Protein AF-A0ABD2BVE2-F1 (afdb_monomer)

Radius of gyration: 16.81 Å; Cα contacts (8 Å, |Δi|>4): 174; chains: 1; bounding box: 39×42×58 Å

Mean predicted aligned error: 8.71 Å

Solvent-accessible surface area (backbone atoms only — not comparable to full-atom values): 9184 Å² total; per-residue (Å²): 139,80,82,78,79,70,61,66,69,56,60,56,55,70,46,38,63,66,41,50,60,34,51,61,73,64,71,66,95,62,60,67,70,58,52,50,54,51,49,54,54,47,52,57,51,52,56,67,46,28,33,76,84,31,50,59,57,43,51,32,30,76,69,66,75,37,76,81,62,83,18,38,34,37,56,41,100,82,68,39,50,35,67,45,68,79,84,58,100,58,97,58,68,32,54,48,51,61,55,27,33,35,58,73,68,50,46,92,74,60,91,81,49,63,84,37,56,40,65,42,93,85,42,88,48,68,71,32,40,42,36,49,87,40,49,45,74,68,77,51,71,66,60,54,50,52,54,50,50,49,71,76,76,108

InterPro domains:
  IPR000647 CTF transcription factor/nuclear factor 1 [PTHR11492] (29-153)
  IPR003619 MAD homology 1, Dwarfin-type [PF03165] (36-137)
  IPR003619 MAD homology 1, Dwarfin-type [SM00523] (34-142)
  IPR020604 CTF transcription factor/nuclear factor 1, DNA-binding domain [PS51080] (1-154)

pLDDT: mean 80.74, std 18.88, range [25.78, 98.5]

Structure (mmCIF, N/CA/C/O backbone):
data_AF-A0ABD2BVE2-F1
#
_entry.id   AF-A0ABD2BVE2-F1
#
loop_
_atom_site.group_PDB
_atom_site.id
_atom_site.type_symbol
_atom_site.label_atom_id
_atom_site.label_alt_id
_atom_site.label_comp_id
_atom_site.label_asym_id
_atom_site.label_entity_id
_atom_site.label_seq_id
_atom_site.pdbx_PDB_ins_code
_atom_site.Cartn_x
_atom_site.Cartn_y
_atom_site.Cartn_z
_atom_site.occupancy
_atom_site.B_iso_or_equiv
_atom_site.auth_seq_id
_atom_site.auth_comp_id
_atom_site.auth_asym_id
_atom_site.auth_atom_id
_atom_site.pdbx_PDB_model_num
ATOM 1 N N . MET A 1 1 ? -10.431 -1.712 37.364 1.00 31.05 1 MET A N 1
ATOM 2 C CA . MET A 1 1 ? -10.766 -2.067 35.969 1.00 31.05 1 MET A CA 1
ATOM 3 C C . MET A 1 1 ? -9.854 -1.251 35.064 1.00 31.05 1 MET A C 1
ATOM 5 O O . MET A 1 1 ? -10.261 -0.228 34.536 1.00 31.05 1 MET A O 1
ATOM 9 N N . GLU A 1 2 ? -8.581 -1.636 34.981 1.00 25.78 2 GLU A N 1
ATOM 10 C CA . GLU A 1 2 ? -7.610 -0.975 34.106 1.00 25.78 2 GLU A CA 1
ATOM 11 C C . GLU A 1 2 ? -7.473 -1.823 32.848 1.00 25.78 2 GLU A C 1
ATOM 13 O O . GLU A 1 2 ? -6.920 -2.920 32.866 1.00 25.78 2 GLU A O 1
ATOM 18 N N . ILE A 1 3 ? -8.060 -1.340 31.757 1.00 31.25 3 ILE A N 1
ATOM 19 C CA . ILE A 1 3 ? -7.911 -1.958 30.446 1.00 31.25 3 ILE A CA 1
ATOM 20 C C . ILE A 1 3 ? -6.503 -1.596 29.979 1.00 31.25 3 ILE A C 1
ATOM 22 O O . ILE A 1 3 ? -6.227 -0.448 29.622 1.00 31.25 3 ILE A O 1
ATOM 26 N N . GLY A 1 4 ? -5.600 -2.574 30.052 1.00 32.75 4 GLY A N 1
ATOM 27 C CA . GLY A 1 4 ? -4.230 -2.458 29.581 1.00 32.75 4 GLY A CA 1
ATOM 28 C C . GLY A 1 4 ? -4.205 -2.006 28.126 1.00 32.75 4 GLY A C 1
ATOM 29 O O . GLY A 1 4 ? -4.531 -2.765 27.217 1.00 32.75 4 GLY A O 1
ATOM 30 N N . LYS A 1 5 ? -3.791 -0.758 27.896 1.00 36.22 5 LYS A N 1
ATOM 31 C CA . LYS A 1 5 ? -3.396 -0.268 26.575 1.00 36.22 5 LYS A CA 1
ATOM 32 C C . LYS A 1 5 ? -2.073 -0.938 26.208 1.00 36.22 5 LYS A C 1
ATOM 34 O O . LYS A 1 5 ? -1.007 -0.341 26.343 1.00 36.22 5 LYS A O 1
ATOM 39 N N . THR A 1 6 ? -2.124 -2.194 25.772 1.00 39.91 6 THR A N 1
ATOM 40 C CA . THR A 1 6 ? -0.983 -2.844 25.124 1.00 39.91 6 THR A CA 1
ATOM 41 C C . THR A 1 6 ? -0.624 -2.021 23.896 1.00 39.91 6 THR A C 1
ATOM 43 O O . THR A 1 6 ? -1.425 -1.853 22.977 1.00 39.91 6 THR A O 1
ATOM 46 N N . ASN A 1 7 ? 0.565 -1.431 23.923 1.00 42.22 7 ASN A N 1
ATOM 47 C CA . ASN A 1 7 ? 1.034 -0.477 22.936 1.00 42.22 7 ASN A CA 1
ATOM 48 C C . ASN A 1 7 ? 1.136 -1.182 21.571 1.00 42.22 7 ASN A C 1
ATOM 50 O O . ASN A 1 7 ? 2.070 -1.934 21.316 1.00 42.22 7 ASN A O 1
ATOM 54 N N . SER A 1 8 ? 0.158 -0.973 20.688 1.00 44.16 8 SER A N 1
ATOM 55 C CA . SER A 1 8 ? 0.011 -1.669 19.397 1.00 44.16 8 SER A CA 1
ATOM 56 C C . SER A 1 8 ? 1.197 -1.478 18.434 1.00 44.16 8 SER A C 1
ATOM 58 O O . SER A 1 8 ? 1.330 -2.207 17.454 1.00 44.16 8 SER A O 1
ATOM 60 N N . ALA A 1 9 ? 2.109 -0.543 18.727 1.00 39.16 9 ALA A N 1
ATOM 61 C CA . ALA A 1 9 ? 3.416 -0.428 18.077 1.00 39.16 9 ALA A CA 1
ATOM 62 C C . ALA A 1 9 ? 4.368 -1.605 18.393 1.00 39.16 9 ALA A C 1
ATOM 64 O O . ALA A 1 9 ? 5.162 -1.989 17.538 1.00 39.16 9 ALA A O 1
ATOM 65 N N . ILE A 1 10 ? 4.256 -2.209 19.581 1.00 40.56 10 ILE A N 1
ATOM 66 C CA . ILE A 1 10 ? 5.083 -3.341 20.026 1.00 40.56 10 ILE A CA 1
ATOM 67 C C . ILE A 1 10 ? 4.722 -4.610 19.236 1.00 40.56 10 ILE A C 1
ATOM 69 O O . ILE A 1 10 ? 5.612 -5.319 18.780 1.00 40.56 10 ILE A O 1
ATOM 73 N N . HIS A 1 11 ? 3.443 -4.845 18.926 1.00 42.72 11 HIS A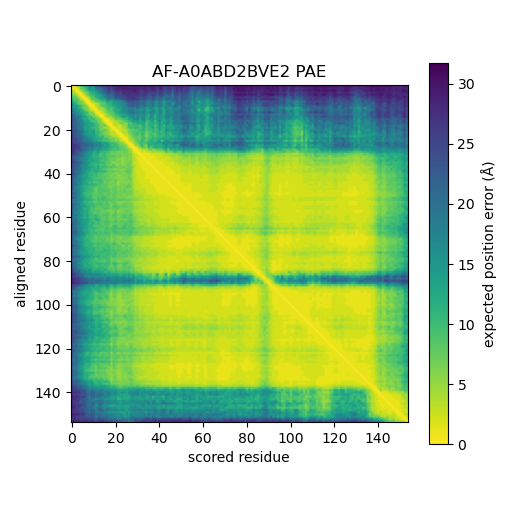 N 1
ATOM 74 C CA . HIS A 1 11 ? 3.044 -6.005 18.111 1.00 42.72 11 HIS A CA 1
ATOM 75 C C . HIS A 1 11 ? 3.441 -5.901 16.628 1.00 42.72 11 HIS A C 1
ATOM 77 O O . HIS A 1 11 ? 3.708 -6.921 15.992 1.00 42.72 11 HIS A O 1
ATOM 83 N N . LEU A 1 12 ? 3.534 -4.694 16.058 1.00 46.75 12 LEU A N 1
ATOM 84 C CA . LEU A 1 12 ? 4.175 -4.505 14.745 1.00 46.75 12 LEU A CA 1
ATOM 85 C C . LEU A 1 12 ? 5.672 -4.843 14.797 1.00 46.75 12 LEU A C 1
ATOM 87 O O . LEU A 1 12 ? 6.206 -5.359 13.819 1.00 46.75 12 LEU A O 1
ATOM 91 N N . SER A 1 13 ? 6.326 -4.593 15.937 1.00 43.19 13 SER A N 1
ATOM 92 C CA . SER A 1 13 ? 7.746 -4.898 16.135 1.00 43.19 13 SER A CA 1
ATOM 93 C C . SER A 1 13 ? 8.032 -6.396 16.290 1.00 43.19 13 SER A C 1
ATOM 95 O O . SER A 1 13 ? 9.054 -6.854 15.802 1.00 43.19 13 SER A O 1
ATOM 97 N N . GLU A 1 14 ? 7.121 -7.194 16.853 1.00 41.66 14 GLU A N 1
ATOM 98 C CA . GLU A 1 14 ? 7.250 -8.666 16.856 1.00 41.66 14 GLU A CA 1
ATOM 99 C C . GLU A 1 14 ? 7.054 -9.248 15.448 1.00 41.66 14 GLU A C 1
ATOM 101 O O . GLU A 1 14 ? 7.729 -10.193 15.046 1.00 41.66 14 GLU A O 1
ATOM 106 N N . ASN A 1 15 ? 6.215 -8.603 14.631 1.00 50.91 15 ASN A N 1
ATOM 107 C CA . ASN A 1 15 ? 6.094 -8.909 13.207 1.00 50.91 15 ASN A CA 1
ATOM 108 C C . ASN A 1 15 ? 7.270 -8.378 12.366 1.00 50.91 15 ASN A C 1
ATOM 110 O O . ASN A 1 15 ? 7.330 -8.694 11.173 1.00 50.91 15 ASN A O 1
ATOM 114 N N . HIS A 1 16 ? 8.236 -7.640 12.947 1.00 50.91 16 HIS A N 1
ATOM 115 C CA . HIS A 1 16 ? 9.422 -7.165 12.221 1.00 50.91 16 HIS A CA 1
ATOM 116 C C . HIS A 1 16 ? 10.148 -8.303 11.512 1.00 50.91 16 HIS A C 1
ATOM 118 O O . HIS A 1 16 ? 10.605 -8.096 10.396 1.00 50.91 16 HIS A O 1
ATOM 124 N N . GLN A 1 17 ? 10.242 -9.500 12.094 1.00 44.72 17 GLN A N 1
ATOM 125 C CA . GLN A 1 17 ? 10.927 -10.619 11.436 1.00 44.72 17 GLN A CA 1
ATOM 126 C C . GLN A 1 17 ? 10.298 -10.973 10.081 1.00 44.72 17 GLN A C 1
ATOM 128 O O . GLN A 1 17 ? 11.022 -11.201 9.112 1.00 44.72 17 GLN A O 1
ATOM 133 N N . CYS A 1 18 ? 8.967 -10.920 9.967 1.00 49.28 18 CYS A N 1
ATOM 134 C CA . CYS A 1 18 ? 8.261 -11.196 8.715 1.00 49.28 18 CYS A CA 1
ATOM 135 C C . CYS A 1 18 ? 8.475 -10.081 7.669 1.00 49.28 18 CYS A C 1
ATOM 137 O O . CYS A 1 18 ? 8.639 -10.364 6.481 1.00 49.28 18 CYS A O 1
ATOM 139 N N . PHE A 1 19 ? 8.536 -8.817 8.106 1.00 57.31 19 PHE A N 1
ATOM 140 C CA . PHE A 1 19 ? 8.898 -7.678 7.249 1.00 57.31 19 PHE A CA 1
ATOM 141 C C . PHE A 1 19 ? 10.346 -7.728 6.773 1.00 57.31 19 PHE A C 1
ATOM 143 O O . PHE A 1 19 ? 10.629 -7.446 5.614 1.00 57.31 19 PHE A O 1
ATOM 150 N N . LEU A 1 20 ? 11.275 -8.076 7.659 1.00 53.84 20 LEU A N 1
ATOM 151 C CA . LEU A 1 20 ? 12.701 -8.115 7.354 1.00 53.84 20 LEU A CA 1
ATOM 152 C C . LEU A 1 20 ? 13.025 -9.224 6.362 1.00 53.84 20 LEU A C 1
ATOM 154 O O . LEU A 1 20 ? 13.800 -8.992 5.441 1.00 53.84 20 LEU A O 1
ATOM 158 N N . PHE A 1 21 ? 12.356 -10.374 6.476 1.00 50.75 21 PHE A N 1
ATOM 159 C CA . PHE A 1 21 ? 12.458 -11.447 5.488 1.00 50.75 21 PHE A CA 1
ATOM 160 C C . PHE A 1 21 ? 11.985 -10.997 4.093 1.00 50.75 21 PHE A C 1
ATOM 162 O O . PHE A 1 21 ? 12.560 -11.380 3.077 1.00 50.75 21 PHE A O 1
ATOM 169 N N . ARG A 1 22 ? 10.957 -10.139 4.028 1.00 57.28 22 ARG A N 1
ATOM 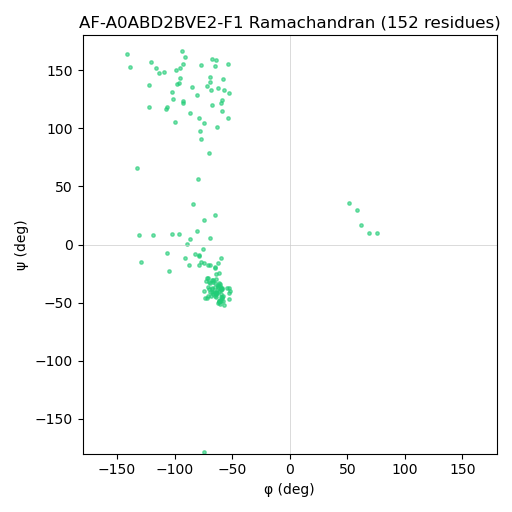170 C CA . ARG A 1 22 ? 10.457 -9.548 2.773 1.00 57.28 22 ARG A CA 1
ATOM 171 C C . ARG A 1 22 ? 11.388 -8.465 2.223 1.00 57.28 22 ARG A C 1
ATOM 173 O O . ARG A 1 22 ? 11.627 -8.437 1.021 1.00 57.28 22 ARG A O 1
ATOM 180 N N . LEU A 1 23 ? 11.957 -7.620 3.085 1.00 59.34 23 LEU A N 1
ATOM 181 C CA . LEU A 1 23 ? 12.940 -6.599 2.701 1.00 59.34 23 LEU A CA 1
ATOM 182 C C . LEU A 1 23 ? 14.260 -7.202 2.210 1.00 59.34 23 LEU A C 1
ATOM 184 O O . LEU A 1 23 ? 14.921 -6.612 1.356 1.00 59.34 23 LEU A O 1
ATOM 188 N N . ASP A 1 24 ? 14.645 -8.375 2.709 1.00 55.09 24 ASP A N 1
ATOM 189 C 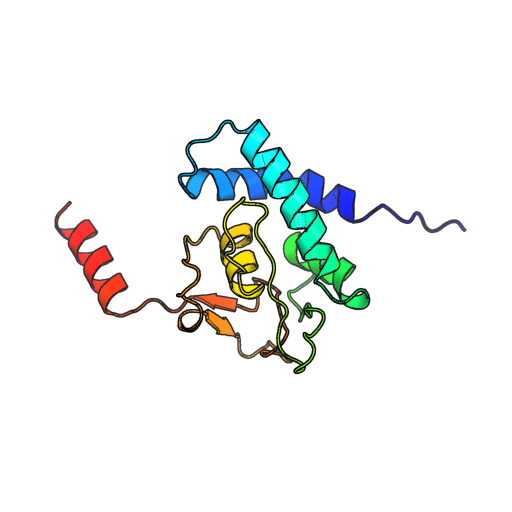CA . ASP A 1 24 ? 15.851 -9.059 2.244 1.00 55.09 24 ASP A CA 1
ATOM 190 C C . ASP A 1 24 ? 15.729 -9.519 0.782 1.00 55.09 24 ASP A C 1
ATOM 192 O O . ASP A 1 24 ? 16.684 -9.425 0.011 1.00 55.09 24 ASP A O 1
ATOM 196 N N . LYS A 1 25 ? 14.510 -9.869 0.347 1.00 55.81 25 LYS A N 1
ATOM 197 C CA . LYS A 1 25 ? 14.208 -10.200 -1.054 1.00 55.81 25 LYS A CA 1
ATOM 198 C C . LYS A 1 25 ? 14.268 -9.005 -2.013 1.00 55.81 25 LYS A C 1
ATOM 200 O O . LYS A 1 25 ? 14.406 -9.217 -3.214 1.00 55.81 25 LYS A O 1
ATOM 205 N N . LEU A 1 26 ? 14.223 -7.762 -1.521 1.00 57.22 26 LEU A N 1
ATOM 206 C CA . LEU A 1 26 ? 14.268 -6.550 -2.357 1.00 57.22 26 LEU A CA 1
ATOM 207 C C . LEU A 1 26 ? 15.693 -6.152 -2.806 1.00 57.22 26 LEU A C 1
ATOM 209 O O . LEU A 1 26 ? 15.881 -5.053 -3.320 1.00 57.22 26 LEU A O 1
ATOM 213 N N . LYS A 1 27 ? 16.704 -7.021 -2.628 1.00 55.12 27 LYS A N 1
ATOM 214 C CA . LYS A 1 27 ? 18.103 -6.818 -3.075 1.00 55.12 27 LYS A CA 1
ATOM 215 C C . LYS A 1 27 ? 18.729 -5.477 -2.647 1.00 55.12 27 LYS A C 1
ATOM 217 O O . LYS A 1 27 ? 19.553 -4.904 -3.355 1.00 55.12 27 LYS A O 1
ATOM 222 N N . ILE A 1 28 ? 18.395 -4.978 -1.459 1.00 59.59 28 ILE A N 1
ATOM 223 C CA . ILE A 1 28 ? 19.121 -3.854 -0.852 1.00 59.59 28 ILE A CA 1
ATOM 224 C C . ILE A 1 28 ? 20.420 -4.423 -0.258 1.00 59.59 28 ILE A C 1
ATOM 226 O O . ILE A 1 28 ? 20.367 -5.170 0.718 1.00 59.59 28 ILE A O 1
ATOM 230 N N . ASN A 1 29 ? 21.579 -4.123 -0.851 1.00 63.47 29 ASN A N 1
ATOM 231 C CA . ASN A 1 29 ? 22.891 -4.630 -0.416 1.00 63.47 29 ASN A CA 1
ATOM 232 C C . ASN A 1 29 ? 23.438 -3.849 0.801 1.00 63.47 29 ASN A C 1
ATOM 234 O O . ASN A 1 29 ? 24.502 -3.238 0.747 1.00 63.47 29 ASN A O 1
ATOM 238 N N . GLU A 1 30 ? 22.665 -3.811 1.887 1.00 71.31 30 GLU A N 1
ATOM 239 C CA . GLU A 1 30 ? 23.031 -3.171 3.156 1.00 71.31 30 GLU A CA 1
ATOM 240 C C . GLU A 1 30 ? 23.025 -4.191 4.301 1.00 71.31 30 GLU A C 1
ATOM 242 O O . GLU A 1 30 ? 22.337 -5.212 4.244 1.00 71.31 30 GLU A O 1
ATOM 247 N N . LYS A 1 31 ? 23.764 -3.904 5.381 1.00 78.19 31 LYS A N 1
ATOM 248 C CA . LYS A 1 31 ? 23.740 -4.728 6.600 1.00 78.19 31 LYS A CA 1
ATOM 249 C C . LYS A 1 31 ? 22.315 -4.810 7.166 1.00 78.19 31 LYS A C 1
ATOM 251 O O . LYS A 1 31 ? 21.599 -3.809 7.191 1.00 78.19 31 LYS A O 1
ATOM 256 N N . LEU A 1 32 ? 21.929 -5.978 7.688 1.00 75.38 32 LEU A N 1
ATOM 257 C CA . LEU A 1 32 ? 20.583 -6.237 8.225 1.00 75.38 32 LEU A CA 1
ATOM 258 C C . LEU A 1 32 ? 20.138 -5.196 9.267 1.00 75.38 32 LEU A C 1
ATOM 260 O O . LEU A 1 32 ? 19.006 -4.726 9.220 1.00 75.38 32 LEU A O 1
ATOM 264 N N . GLU A 1 33 ? 21.033 -4.784 10.162 1.00 78.44 33 GLU A N 1
ATOM 265 C CA . GLU A 1 33 ? 20.756 -3.770 11.189 1.00 78.44 33 GLU A CA 1
ATOM 266 C C . GLU A 1 33 ? 20.391 -2.397 10.589 1.00 78.44 33 GLU A C 1
ATOM 268 O O . GLU A 1 33 ? 19.500 -1.700 11.078 1.00 78.44 33 GLU A O 1
ATOM 273 N N . VAL A 1 34 ? 21.023 -2.021 9.472 1.00 80.12 34 VAL A N 1
ATOM 274 C CA . VAL A 1 34 ? 20.714 -0.774 8.758 1.00 80.12 34 VAL A CA 1
ATOM 275 C C . VAL A 1 34 ? 19.323 -0.866 8.131 1.00 80.12 34 VAL A C 1
ATOM 277 O O . VAL A 1 34 ? 18.512 0.045 8.321 1.00 80.12 34 VAL A O 1
ATOM 280 N N . LYS A 1 35 ? 18.995 -2.005 7.498 1.00 73.75 35 LYS A N 1
ATOM 281 C CA . LYS A 1 35 ? 17.647 -2.282 6.969 1.00 73.75 35 LYS A CA 1
ATOM 282 C C . LYS A 1 35 ? 16.588 -2.210 8.072 1.00 73.75 35 LYS A C 1
ATOM 284 O O . LYS A 1 35 ? 15.545 -1.590 7.880 1.00 73.75 35 LYS A O 1
ATOM 289 N N . GLN A 1 36 ? 16.866 -2.791 9.240 1.00 75.00 36 GLN A N 1
ATOM 290 C CA . GLN A 1 36 ? 15.979 -2.773 10.409 1.00 75.00 36 GLN A CA 1
ATOM 291 C C . GLN A 1 36 ? 15.716 -1.360 10.921 1.00 75.00 36 GLN A C 1
ATOM 293 O O . GLN A 1 36 ? 14.564 -0.970 11.137 1.00 75.00 36 GLN A O 1
ATOM 298 N N . LYS A 1 37 ? 16.780 -0.571 11.087 1.00 81.12 37 LYS A N 1
ATOM 299 C CA . LYS A 1 37 ? 16.681 0.816 11.541 1.00 81.12 37 LYS A CA 1
ATOM 300 C C . LYS A 1 37 ? 15.916 1.674 10.538 1.00 81.12 37 LYS A C 1
ATOM 302 O O . LYS A 1 37 ? 15.078 2.483 10.939 1.00 81.12 37 LYS A O 1
ATOM 307 N N . TRP A 1 38 ? 16.174 1.493 9.244 1.00 83.62 38 TRP A N 1
ATOM 308 C CA . TRP A 1 38 ? 15.439 2.178 8.183 1.00 83.62 38 TRP A CA 1
ATOM 309 C C . TRP A 1 38 ? 13.952 1.798 8.191 1.00 83.62 38 TRP A C 1
ATOM 311 O O . TRP A 1 38 ? 13.103 2.688 8.267 1.00 83.62 38 TRP A O 1
ATOM 321 N N . ALA A 1 39 ? 13.636 0.501 8.223 1.00 79.38 39 ALA A N 1
ATOM 322 C CA . ALA A 1 39 ? 12.264 -0.004 8.238 1.00 79.38 39 ALA A CA 1
ATOM 323 C C . ALA A 1 39 ? 11.478 0.514 9.450 1.00 79.38 39 ALA A C 1
ATOM 325 O O . ALA A 1 39 ? 10.377 1.036 9.295 1.00 79.38 39 ALA A O 1
ATOM 326 N N . SER A 1 40 ? 12.077 0.469 10.644 1.00 82.38 40 SER A N 1
ATOM 327 C CA . SER A 1 40 ? 11.459 0.971 11.879 1.00 82.38 40 SER A CA 1
ATOM 328 C C . SER A 1 40 ? 11.103 2.457 11.776 1.00 82.38 40 SER A C 1
ATOM 330 O O . SER A 1 40 ? 10.001 2.879 12.135 1.00 82.38 40 SER A O 1
ATOM 332 N N . ARG A 1 41 ? 12.022 3.275 11.244 1.00 86.31 41 ARG A N 1
ATOM 333 C CA . ARG A 1 41 ? 11.785 4.713 11.059 1.00 86.31 41 ARG A CA 1
ATOM 334 C C . ARG A 1 41 ? 10.710 4.972 10.002 1.00 86.31 41 ARG A C 1
ATOM 336 O O . ARG A 1 41 ? 9.869 5.847 10.210 1.00 86.31 41 ARG A O 1
ATOM 343 N N . LEU A 1 42 ? 10.716 4.220 8.900 1.00 87.31 42 LEU A N 1
ATOM 344 C CA . LEU A 1 42 ? 9.719 4.348 7.839 1.00 87.31 42 LEU A CA 1
ATOM 345 C C . LEU A 1 42 ? 8.323 3.963 8.338 1.00 87.31 42 LEU A C 1
ATOM 347 O O . LEU A 1 42 ? 7.384 4.724 8.126 1.00 87.31 42 LEU A O 1
ATOM 351 N N . LEU A 1 43 ? 8.190 2.860 9.081 1.00 87.94 43 LEU A N 1
ATOM 352 C CA . LEU A 1 43 ? 6.934 2.459 9.725 1.00 87.94 43 LEU A CA 1
ATOM 353 C C . LEU A 1 43 ? 6.424 3.531 10.701 1.00 87.94 43 LEU A C 1
ATOM 355 O O . LEU A 1 43 ? 5.225 3.805 10.755 1.00 87.94 43 LEU A O 1
ATOM 359 N N . GLY A 1 44 ? 7.327 4.197 11.428 1.00 89.31 44 GLY A N 1
ATOM 360 C CA . GLY A 1 44 ? 6.983 5.330 12.287 1.00 89.31 44 GLY A CA 1
ATOM 361 C C . GLY A 1 44 ? 6.391 6.521 11.521 1.00 89.31 44 GLY A C 1
ATOM 362 O O . GLY A 1 44 ? 5.431 7.133 11.993 1.00 89.31 44 GLY A O 1
ATOM 363 N N . LYS A 1 45 ? 6.920 6.844 10.334 1.00 90.94 45 LYS A N 1
ATOM 364 C CA . LYS A 1 45 ? 6.368 7.894 9.456 1.00 90.94 45 LYS A CA 1
ATOM 365 C C . LYS A 1 45 ? 5.049 7.458 8.820 1.00 90.94 45 LYS A C 1
ATOM 367 O O . LYS A 1 45 ? 4.067 8.184 8.917 1.00 90.94 45 LYS A O 1
ATOM 372 N N . LEU A 1 46 ? 4.998 6.235 8.297 1.00 92.69 46 LEU A N 1
ATOM 373 C CA . LEU A 1 46 ? 3.803 5.618 7.722 1.00 92.69 46 LEU A CA 1
ATOM 374 C C . LEU A 1 46 ? 2.615 5.677 8.691 1.00 92.69 46 LEU A C 1
ATOM 376 O O . LEU A 1 46 ? 1.529 6.111 8.323 1.00 92.69 46 LEU A O 1
ATOM 380 N N . ARG A 1 47 ? 2.837 5.323 9.965 1.00 93.50 47 ARG A N 1
ATOM 381 C CA . ARG A 1 47 ? 1.810 5.412 11.013 1.00 93.50 47 ARG A CA 1
ATOM 382 C C . ARG A 1 47 ? 1.291 6.839 11.202 1.00 93.50 47 ARG A C 1
ATOM 384 O O . ARG A 1 47 ? 0.105 7.013 11.470 1.00 93.50 47 ARG A O 1
ATOM 391 N N . LYS A 1 48 ? 2.151 7.858 11.093 1.00 94.00 48 LYS A N 1
ATOM 392 C CA . LYS A 1 48 ? 1.738 9.268 11.198 1.00 94.00 48 LYS A CA 1
ATOM 393 C C . LYS A 1 48 ? 0.889 9.700 10.005 1.00 94.00 48 LYS A C 1
ATOM 395 O O . LYS A 1 48 ? -0.034 10.481 10.210 1.00 94.00 48 LYS A O 1
ATOM 400 N N . ASP A 1 49 ? 1.153 9.154 8.821 1.00 95.94 49 ASP A N 1
ATOM 401 C CA . ASP A 1 49 ? 0.420 9.454 7.586 1.00 95.94 49 ASP A CA 1
ATOM 402 C C . ASP A 1 49 ? -0.899 8.678 7.430 1.00 95.94 49 ASP A C 1
ATOM 404 O O . ASP A 1 49 ? -1.689 8.997 6.542 1.00 95.94 49 ASP A O 1
ATOM 408 N N . ILE A 1 50 ? -1.174 7.709 8.307 1.00 97.19 50 ILE A N 1
ATOM 409 C CA . ILE A 1 50 ? -2.485 7.064 8.464 1.00 97.19 50 ILE A CA 1
ATOM 410 C C . ILE A 1 50 ? -3.362 7.903 9.404 1.00 97.19 50 ILE A C 1
ATOM 412 O O . ILE A 1 50 ? -2.904 8.341 10.473 1.00 97.19 50 ILE A O 1
ATOM 416 N N . THR A 1 51 ? -4.629 8.090 9.024 1.00 97.75 51 THR A N 1
ATOM 417 C CA . THR A 1 51 ? -5.645 8.756 9.850 1.00 97.75 51 THR A CA 1
ATOM 418 C C . THR A 1 51 ? -5.778 8.028 11.182 1.00 97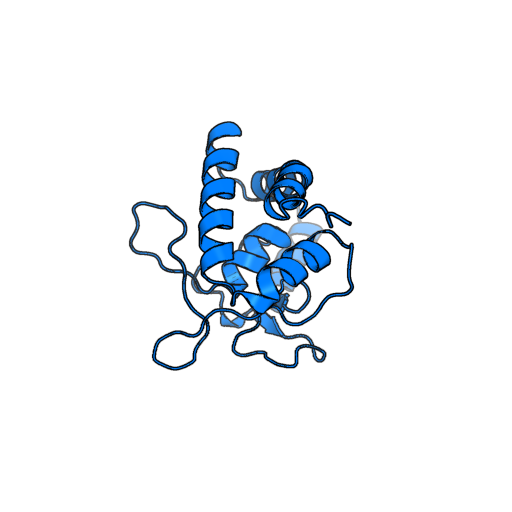.75 51 THR A C 1
ATOM 420 O O . THR A 1 51 ? -5.826 6.800 11.232 1.00 97.75 51 THR A O 1
ATOM 423 N N . GLN A 1 52 ? -5.787 8.788 12.280 1.00 96.81 52 GLN A N 1
ATOM 424 C CA . GLN A 1 52 ? -5.592 8.258 13.632 1.00 96.81 52 GLN A CA 1
ATOM 425 C C . GLN A 1 52 ? -6.517 7.086 13.981 1.00 96.81 52 GLN A C 1
ATOM 427 O O . GLN A 1 52 ? -6.044 6.127 14.591 1.00 96.81 52 GLN A O 1
ATOM 432 N N . GLU A 1 53 ? -7.780 7.155 13.564 1.00 96.94 53 GLU A N 1
ATOM 433 C CA . GLU A 1 53 ? -8.797 6.127 13.804 1.00 96.94 53 GLU A CA 1
ATOM 434 C C . GLU A 1 53 ? -8.455 4.767 13.170 1.00 96.94 53 GLU A C 1
ATOM 436 O O . GLU A 1 53 ? -8.667 3.742 13.805 1.00 96.94 53 GLU A O 1
ATOM 441 N N . TYR A 1 54 ? -7.800 4.730 12.002 1.00 97.31 54 TYR A N 1
ATOM 442 C CA . TYR A 1 54 ? -7.452 3.469 11.326 1.00 97.31 54 TYR A CA 1
ATOM 443 C C . TYR A 1 54 ? -6.089 2.897 11.732 1.00 97.31 54 TYR A C 1
ATOM 445 O O . TYR A 1 54 ? -5.666 1.870 11.201 1.00 97.31 54 TYR A O 1
ATOM 453 N N . ARG A 1 55 ? -5.341 3.547 12.634 1.00 95.25 55 ARG A N 1
ATOM 454 C CA . ARG A 1 55 ? -3.984 3.088 12.992 1.00 95.25 55 ARG A CA 1
ATOM 455 C C . ARG A 1 55 ? -3.991 1.726 13.669 1.00 95.25 55 ARG A C 1
ATOM 457 O O . ARG A 1 55 ? -3.060 0.956 13.461 1.00 95.25 55 ARG A O 1
ATOM 464 N N . GLU A 1 56 ? -4.996 1.451 14.494 1.00 93.00 56 GLU A N 1
ATOM 465 C CA . GLU A 1 56 ? -5.141 0.154 15.152 1.00 93.00 56 GLU A CA 1
ATOM 466 C C . GLU A 1 56 ? -5.611 -0.917 14.165 1.00 93.00 56 GLU A C 1
ATOM 468 O O . GLU A 1 56 ? -4.987 -1.973 14.079 1.00 93.00 56 GLU A O 1
ATOM 473 N N . ASP A 1 57 ? -6.617 -0.610 13.344 1.00 91.12 57 ASP A N 1
ATOM 474 C CA . ASP A 1 57 ? -7.109 -1.521 12.305 1.00 91.12 57 ASP A CA 1
ATOM 475 C C . ASP A 1 57 ? -6.030 -1.883 11.282 1.00 91.12 57 ASP A C 1
ATOM 477 O O . ASP A 1 57 ? -5.957 -3.022 10.816 1.00 91.12 57 ASP A O 1
ATOM 481 N N . PHE A 1 58 ? -5.122 -0.954 10.983 1.00 92.75 58 PHE A N 1
ATOM 482 C CA . PHE A 1 58 ? -3.922 -1.250 10.211 1.00 92.75 58 PHE A CA 1
ATOM 483 C C . PHE A 1 58 ? -3.084 -2.347 10.866 1.00 92.75 58 PHE A C 1
ATOM 485 O O . PHE A 1 58 ? -2.783 -3.346 10.222 1.00 92.75 58 PHE A O 1
ATOM 492 N N . VAL A 1 59 ? -2.744 -2.210 12.151 1.00 89.38 59 VAL A N 1
ATOM 493 C CA . VAL A 1 59 ? -1.975 -3.241 12.867 1.00 89.38 59 VAL A CA 1
ATOM 494 C C . VAL A 1 59 ? -2.715 -4.576 12.827 1.00 89.38 59 VAL A C 1
ATOM 496 O O . VAL A 1 59 ? -2.128 -5.603 12.498 1.00 89.38 59 VAL A O 1
ATOM 499 N N . LEU A 1 60 ? -4.006 -4.576 13.150 1.00 88.50 60 LEU A N 1
ATOM 500 C CA . LEU A 1 60 ? -4.785 -5.804 13.281 1.00 88.50 60 LEU A CA 1
ATOM 501 C C . LEU A 1 60 ? -4.974 -6.523 11.940 1.00 88.50 60 LEU A C 1
ATOM 503 O O . LEU A 1 60 ? -4.860 -7.746 11.902 1.00 88.50 60 LEU A O 1
ATOM 507 N N . SER A 1 61 ? -5.184 -5.789 10.846 1.00 90.00 61 SER A N 1
ATOM 508 C CA . SER A 1 61 ? -5.305 -6.382 9.506 1.00 90.00 61 SER A CA 1
ATOM 509 C C . SER A 1 61 ? -3.972 -6.920 8.983 1.00 90.00 61 SER A C 1
ATOM 511 O O . SER A 1 61 ? -3.908 -8.054 8.519 1.00 90.00 61 SER A O 1
ATOM 513 N N . ILE A 1 62 ? -2.877 -6.167 9.133 1.00 87.56 62 ILE A N 1
ATOM 514 C CA . ILE A 1 62 ? -1.522 -6.612 8.762 1.00 87.56 62 ILE A CA 1
ATOM 515 C C . ILE A 1 62 ? -1.094 -7.872 9.514 1.00 87.56 62 ILE A C 1
ATOM 517 O O . ILE A 1 62 ? -0.408 -8.728 8.958 1.00 87.56 62 ILE A O 1
ATOM 521 N N . THR A 1 63 ? -1.465 -7.970 10.787 1.00 86.38 63 THR A N 1
ATOM 522 C CA . THR A 1 63 ? -1.084 -9.097 11.647 1.00 86.38 63 THR A CA 1
ATOM 523 C C . THR A 1 63 ? -2.049 -10.278 11.555 1.00 86.38 63 THR A C 1
ATOM 525 O O . THR A 1 63 ? -1.894 -11.242 12.298 1.00 86.38 63 THR A O 1
ATOM 528 N N . GLY A 1 64 ? -3.051 -10.215 10.668 1.00 86.81 64 GLY A N 1
ATOM 529 C CA . GLY A 1 64 ? -4.045 -11.275 10.480 1.00 86.81 64 GLY A CA 1
ATOM 530 C C . GLY A 1 64 ? -5.009 -11.453 11.657 1.00 86.81 64 GLY A C 1
ATOM 531 O O . GLY A 1 64 ? -5.765 -12.418 11.688 1.00 86.81 64 GLY A O 1
ATOM 532 N N . LYS A 1 65 ? -5.007 -10.530 12.627 1.00 89.12 65 LYS A N 1
ATOM 533 C CA . LYS A 1 65 ? -5.906 -10.550 13.792 1.00 89.12 65 LYS A CA 1
ATOM 534 C C . LYS A 1 65 ? -7.315 -10.053 13.458 1.00 89.12 65 LYS A C 1
ATOM 536 O O . LYS A 1 65 ? -8.240 -10.290 14.231 1.00 89.12 65 LYS A O 1
ATOM 541 N N . ARG A 1 66 ? -7.483 -9.345 12.338 1.00 89.62 66 ARG A N 1
ATOM 542 C CA . ARG A 1 66 ? -8.778 -8.924 11.787 1.00 89.62 66 ARG A CA 1
ATOM 543 C C . ARG A 1 66 ? -8.800 -9.086 10.264 1.00 89.62 66 ARG A C 1
ATOM 545 O O . ARG A 1 66 ? -7.740 -8.971 9.644 1.00 89.62 66 ARG A O 1
ATOM 552 N N . PRO A 1 67 ? -9.984 -9.296 9.656 1.00 93.31 67 PRO A N 1
ATOM 553 C CA . PRO A 1 67 ? -10.152 -9.184 8.211 1.00 93.31 67 PRO A CA 1
ATOM 554 C C . PRO A 1 67 ? -9.664 -7.834 7.677 1.00 93.31 67 PRO A C 1
ATOM 556 O O . PRO A 1 67 ? -9.629 -6.834 8.401 1.00 93.31 67 PRO A O 1
ATOM 559 N N . ALA A 1 68 ? -9.294 -7.803 6.398 1.00 91.62 68 ALA A N 1
ATOM 560 C CA . ALA A 1 68 ? -8.913 -6.561 5.744 1.00 91.62 68 ALA A CA 1
ATOM 561 C C . ALA A 1 68 ? -10.095 -5.580 5.717 1.00 91.62 68 ALA A C 1
ATOM 563 O O . ALA A 1 68 ? -11.226 -5.946 5.408 1.00 91.62 68 ALA A O 1
ATOM 564 N N . MET A 1 69 ? -9.807 -4.327 6.055 1.00 95.50 69 MET A N 1
ATOM 565 C CA . MET A 1 69 ? -10.734 -3.205 5.961 1.00 95.50 69 MET A CA 1
ATOM 566 C C . MET A 1 69 ? -9.986 -1.964 5.481 1.00 95.50 69 MET A C 1
ATOM 568 O O . MET A 1 69 ? -8.749 -1.912 5.511 1.00 95.50 69 MET A O 1
ATOM 572 N N . CYS A 1 70 ? -10.722 -0.948 5.029 1.00 97.94 70 CYS A N 1
ATOM 573 C CA . CYS A 1 70 ? -10.102 0.292 4.591 1.00 97.94 70 CYS A CA 1
ATOM 574 C C . CYS A 1 70 ? -9.307 0.929 5.737 1.00 97.94 70 CYS A C 1
ATOM 576 O O . CYS A 1 70 ? -9.854 1.264 6.777 1.00 97.94 70 CYS A O 1
ATOM 578 N N . VAL A 1 71 ? -8.012 1.126 5.505 1.00 97.94 71 VAL A N 1
ATOM 579 C CA . VAL A 1 71 ? -7.137 1.961 6.333 1.00 97.94 71 VAL A CA 1
ATOM 580 C C . VAL A 1 71 ? -6.864 3.222 5.540 1.00 97.94 71 VAL A C 1
ATOM 582 O O . VAL A 1 71 ? -6.323 3.112 4.441 1.00 97.94 71 VAL A O 1
ATOM 585 N N . LEU A 1 72 ? -7.254 4.393 6.038 1.00 98.50 72 LEU A N 1
ATOM 586 C CA . LEU A 1 72 ? -7.168 5.629 5.258 1.00 98.50 72 LEU A CA 1
ATOM 587 C C . LEU A 1 72 ? -5.897 6.423 5.561 1.00 98.50 72 LEU A C 1
ATOM 589 O O . LEU A 1 72 ? -5.469 6.557 6.707 1.00 98.50 72 LEU A O 1
ATOM 593 N N . SER A 1 73 ? -5.308 6.968 4.502 1.00 98.25 73 SER A N 1
ATOM 594 C CA . SER A 1 73 ? -4.300 8.017 4.582 1.00 98.25 73 SER A CA 1
ATOM 595 C C . SER A 1 73 ? -4.929 9.327 5.056 1.00 98.25 73 SER A C 1
ATOM 597 O O . SER A 1 73 ? -6.036 9.672 4.641 1.00 98.25 73 SER A O 1
ATOM 599 N N . ASN A 1 74 ? -4.180 10.099 5.846 1.00 97.94 74 ASN A N 1
ATOM 600 C CA . ASN A 1 74 ? -4.460 11.518 6.023 1.00 97.94 74 ASN A CA 1
ATOM 601 C C . ASN A 1 74 ? -4.408 12.204 4.650 1.00 97.94 74 ASN A C 1
ATOM 603 O O . ASN A 1 74 ? -3.366 12.116 3.995 1.00 97.94 74 ASN A O 1
ATOM 607 N N . PRO A 1 75 ? -5.461 12.913 4.218 1.00 97.19 75 PRO A N 1
ATOM 608 C CA . PRO A 1 75 ? -5.446 13.572 2.923 1.00 97.19 75 PRO A CA 1
ATOM 609 C C . PRO A 1 75 ? -4.385 14.686 2.854 1.00 97.19 75 PRO A C 1
ATOM 611 O O . PRO A 1 75 ? -3.976 15.280 3.861 1.00 97.19 75 PRO A O 1
ATOM 614 N N . ASP A 1 76 ? -3.915 14.971 1.642 1.00 95.56 76 ASP A N 1
ATOM 615 C CA . ASP A 1 76 ? -3.203 16.207 1.334 1.00 95.56 76 ASP A CA 1
ATOM 616 C C . ASP A 1 76 ? -4.176 17.402 1.267 1.00 95.56 76 ASP A C 1
ATOM 618 O O . ASP A 1 76 ? -5.383 17.272 1.471 1.00 95.56 76 ASP A O 1
ATOM 622 N N . GLN A 1 77 ? -3.655 18.592 0.963 1.00 95.31 77 GLN A N 1
ATOM 623 C CA . GLN A 1 77 ? -4.466 19.814 0.864 1.00 95.31 77 GLN A CA 1
ATOM 624 C C . GLN A 1 77 ? -5.533 19.761 -0.247 1.00 95.31 77 GLN A C 1
ATOM 626 O O . GLN A 1 77 ? -6.450 20.574 -0.250 1.00 95.31 77 GLN A O 1
ATOM 631 N N . LYS A 1 78 ? -5.419 18.823 -1.194 1.00 96.44 78 LYS A N 1
ATOM 632 C CA . LYS A 1 78 ? -6.360 18.600 -2.299 1.00 96.44 78 LYS A CA 1
ATOM 633 C C . LYS A 1 78 ? -7.275 17.397 -2.045 1.00 96.44 78 LYS A C 1
ATOM 635 O O . LYS A 1 78 ? -7.963 16.965 -2.968 1.00 96.44 78 LYS A O 1
ATOM 640 N N . GLY A 1 79 ? -7.260 16.825 -0.841 1.00 96.75 79 GLY A N 1
ATOM 641 C CA . GLY A 1 79 ? -8.056 15.644 -0.511 1.00 96.75 79 GLY A CA 1
ATOM 642 C C . GLY A 1 79 ? -7.506 14.332 -1.078 1.00 96.75 79 GLY A C 1
ATOM 643 O O . GLY A 1 79 ? -8.201 13.321 -1.031 1.00 96.75 79 GLY A O 1
ATOM 644 N N . LYS A 1 80 ? -6.288 14.314 -1.637 1.00 96.25 80 LYS A N 1
ATOM 645 C CA . LYS A 1 80 ? -5.677 13.109 -2.220 1.00 96.25 80 LYS A CA 1
ATOM 646 C C . LYS A 1 80 ? -4.853 12.353 -1.186 1.00 96.25 80 LYS A C 1
ATOM 648 O O . LYS A 1 80 ? -4.429 12.919 -0.183 1.00 96.25 80 LYS A O 1
ATOM 653 N N . MET A 1 81 ? -4.575 11.079 -1.457 1.00 96.81 81 MET A N 1
ATOM 654 C CA . MET A 1 81 ? -3.664 10.277 -0.638 1.00 96.81 81 MET A CA 1
ATOM 655 C C . MET A 1 81 ? -2.325 10.994 -0.463 1.00 96.81 81 MET A C 1
ATOM 657 O O . MET A 1 81 ? -1.708 11.435 -1.440 1.00 96.81 81 MET A O 1
ATOM 661 N N . ARG A 1 82 ? -1.864 11.087 0.785 1.00 95.31 82 ARG A N 1
ATOM 662 C CA . ARG A 1 82 ? -0.589 11.722 1.102 1.00 95.31 82 AR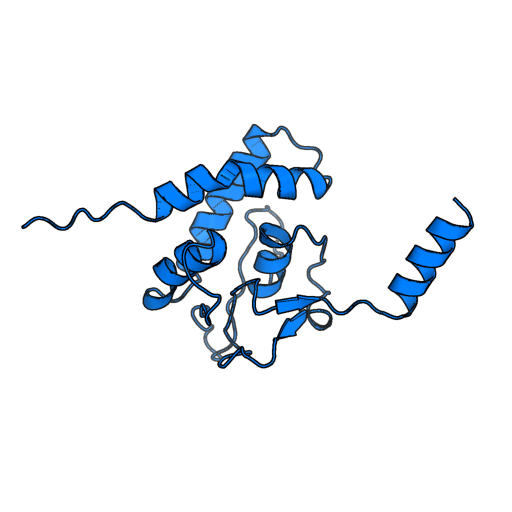G A CA 1
ATOM 663 C C . ARG A 1 82 ? 0.576 10.957 0.480 1.00 95.31 82 ARG A C 1
ATOM 665 O O . ARG A 1 82 ? 0.489 9.783 0.117 1.00 95.31 82 ARG A O 1
ATOM 672 N N . ARG A 1 83 ? 1.685 11.672 0.335 1.00 94.38 83 ARG A N 1
ATOM 673 C CA . ARG A 1 83 ? 2.956 11.129 -0.123 1.00 94.38 83 ARG A CA 1
ATOM 674 C C . ARG A 1 83 ? 3.976 11.201 1.007 1.00 94.38 83 ARG A C 1
ATOM 676 O O . ARG A 1 83 ? 3.929 12.125 1.816 1.00 94.38 83 ARG A O 1
ATOM 683 N N . ILE A 1 84 ? 4.881 10.236 1.038 1.00 91.94 84 ILE A N 1
ATOM 684 C CA . ILE A 1 84 ? 5.882 10.054 2.087 1.00 91.94 84 ILE A CA 1
ATOM 685 C C . ILE A 1 84 ? 7.286 10.081 1.481 1.00 91.94 84 ILE A C 1
ATOM 687 O O . ILE A 1 84 ? 7.528 9.483 0.433 1.00 91.94 84 ILE A O 1
ATOM 691 N N . ASP A 1 85 ? 8.228 10.766 2.126 1.00 89.62 85 ASP A N 1
ATOM 692 C CA . ASP A 1 85 ? 9.645 10.582 1.814 1.00 89.62 85 ASP A CA 1
ATOM 693 C C . ASP A 1 85 ? 10.162 9.320 2.536 1.00 89.62 85 ASP A C 1
ATOM 695 O O . ASP A 1 85 ? 9.962 9.127 3.743 1.00 89.62 85 ASP A O 1
ATOM 699 N N . CYS A 1 86 ? 10.814 8.423 1.794 1.00 83.38 86 CYS A N 1
ATOM 700 C CA . CYS A 1 86 ? 11.279 7.130 2.309 1.00 83.38 86 CYS A CA 1
ATOM 701 C C . CYS A 1 86 ? 12.647 7.222 3.012 1.00 83.38 86 CYS A C 1
ATOM 703 O O . CYS A 1 86 ? 13.451 6.289 2.930 1.00 83.38 86 CYS A O 1
ATOM 705 N N . LEU A 1 87 ? 12.920 8.337 3.707 1.00 71.00 87 LEU A N 1
ATOM 706 C CA . LEU A 1 87 ? 14.107 8.545 4.552 1.00 71.00 87 LEU A CA 1
ATOM 707 C C . LEU A 1 87 ? 15.467 8.489 3.834 1.00 71.00 87 LEU A C 1
ATOM 709 O O . LEU A 1 87 ? 16.500 8.356 4.493 1.00 71.00 87 LEU A O 1
ATOM 713 N N . ARG A 1 88 ? 15.493 8.604 2.504 1.00 67.31 88 ARG A N 1
ATOM 714 C CA . ARG A 1 88 ? 16.737 8.775 1.740 1.00 67.31 88 ARG A CA 1
ATOM 715 C C . ARG A 1 88 ? 17.018 10.264 1.541 1.00 67.31 88 ARG A C 1
ATOM 717 O O . ARG A 1 88 ? 16.094 11.063 1.514 1.00 67.31 88 ARG A O 1
ATOM 724 N N . GLN A 1 89 ? 18.287 10.618 1.344 1.00 53.56 89 GLN A N 1
ATOM 725 C CA . GLN A 1 89 ? 18.730 11.988 1.031 1.00 53.56 89 GLN A CA 1
ATOM 726 C C . GLN A 1 89 ? 18.315 12.479 -0.372 1.00 53.56 89 GLN A C 1
ATOM 728 O O . GLN A 1 89 ? 18.742 13.543 -0.794 1.00 53.56 89 GLN A O 1
ATOM 733 N N . ALA A 1 90 ? 17.522 11.703 -1.114 1.00 56.94 90 ALA A N 1
ATOM 734 C CA . ALA A 1 90 ? 17.014 12.102 -2.419 1.00 56.94 90 ALA A CA 1
ATOM 735 C C . ALA A 1 90 ? 15.593 12.651 -2.259 1.00 56.94 90 ALA A C 1
ATOM 737 O O . ALA A 1 90 ? 14.786 12.019 -1.576 1.00 56.94 90 ALA A O 1
ATOM 738 N N . ASP A 1 91 ? 15.271 13.743 -2.956 1.00 62.41 91 ASP A N 1
ATOM 739 C CA . ASP A 1 91 ? 13.978 14.460 -2.969 1.00 62.41 91 ASP A CA 1
ATOM 740 C C . ASP A 1 91 ? 12.791 13.650 -3.540 1.00 62.41 91 ASP A C 1
ATOM 742 O O . ASP A 1 91 ? 11.812 14.185 -4.062 1.00 62.41 91 ASP A O 1
ATOM 746 N N . LYS A 1 92 ? 12.864 12.319 -3.485 1.00 78.06 92 LYS A N 1
ATOM 747 C CA . LYS A 1 92 ? 11.845 11.417 -4.008 1.00 78.06 92 LYS A CA 1
ATOM 748 C C . LYS A 1 92 ? 10.776 11.172 -2.950 1.00 78.06 92 LYS A C 1
ATOM 750 O O . LYS A 1 92 ? 11.009 10.494 -1.948 1.00 78.06 92 LYS A O 1
ATOM 755 N N . VAL A 1 93 ? 9.576 11.669 -3.229 1.00 89.19 93 VAL A N 1
ATOM 756 C CA . VAL A 1 93 ? 8.373 11.440 -2.425 1.00 89.19 93 VAL A CA 1
ATOM 757 C C . VAL A 1 93 ? 7.497 10.385 -3.106 1.00 89.19 93 VAL A C 1
ATOM 759 O O . VAL A 1 93 ? 7.208 10.484 -4.297 1.00 89.19 93 VAL A O 1
ATOM 762 N N . TRP A 1 94 ? 7.057 9.381 -2.351 1.00 92.69 94 TRP A N 1
ATOM 763 C CA . TRP A 1 94 ? 6.340 8.209 -2.853 1.00 92.69 94 TRP A CA 1
ATOM 764 C C . TRP A 1 94 ? 4.871 8.233 -2.441 1.00 92.69 94 TRP A C 1
ATOM 766 O O . TRP A 1 94 ? 4.523 8.728 -1.370 1.00 92.69 94 TRP A O 1
ATOM 776 N N . ARG A 1 95 ? 3.993 7.679 -3.282 1.00 94.94 95 ARG A N 1
ATOM 777 C CA . ARG A 1 95 ? 2.585 7.450 -2.923 1.00 94.94 95 ARG A CA 1
ATOM 778 C C . ARG A 1 95 ? 2.515 6.350 -1.856 1.00 94.94 95 ARG A C 1
ATOM 780 O O . ARG A 1 95 ? 3.269 5.380 -1.924 1.00 94.94 95 ARG A O 1
ATOM 787 N N . LEU A 1 96 ? 1.647 6.506 -0.858 1.00 96.62 96 LEU A N 1
ATOM 788 C CA . LEU A 1 96 ? 1.618 5.592 0.291 1.00 96.62 96 LEU A CA 1
ATOM 789 C C . LEU A 1 96 ? 1.255 4.152 -0.092 1.00 96.62 96 LEU A C 1
ATOM 791 O O . LEU A 1 96 ? 1.853 3.223 0.431 1.00 96.62 96 LEU A O 1
ATOM 795 N N . ASP A 1 97 ? 0.321 3.949 -1.016 1.00 97.00 97 ASP A N 1
ATOM 796 C CA . ASP A 1 97 ? -0.066 2.617 -1.499 1.00 97.00 97 ASP A CA 1
ATOM 797 C C . ASP A 1 97 ? 1.082 1.844 -2.189 1.00 97.00 97 ASP A C 1
ATOM 799 O O . ASP A 1 97 ? 1.207 0.641 -1.970 1.00 97.00 97 ASP A O 1
ATOM 803 N N . LEU A 1 98 ? 1.971 2.515 -2.931 1.00 93.94 98 LEU A N 1
ATOM 804 C CA . LEU A 1 98 ? 3.200 1.931 -3.486 1.00 93.94 98 LEU A CA 1
ATOM 805 C C . LEU A 1 98 ? 4.103 1.440 -2.358 1.00 93.94 98 LEU A C 1
ATOM 807 O O . LEU A 1 98 ? 4.535 0.289 -2.356 1.00 93.94 98 LEU A O 1
ATOM 811 N N . VAL A 1 99 ? 4.334 2.295 -1.357 1.00 92.56 99 VAL A N 1
ATOM 812 C CA . VAL A 1 99 ? 5.146 1.946 -0.184 1.00 92.56 99 VAL A CA 1
ATOM 813 C C . VAL A 1 99 ? 4.537 0.758 0.564 1.00 92.56 99 VAL A C 1
ATOM 815 O O . VAL A 1 99 ? 5.263 -0.137 0.989 1.00 92.56 99 VAL A O 1
ATOM 818 N N . MET A 1 100 ? 3.209 0.694 0.672 1.00 94.31 100 MET A N 1
ATOM 819 C CA . MET A 1 100 ? 2.507 -0.426 1.300 1.00 94.31 100 MET A CA 1
ATOM 820 C C . MET A 1 100 ? 2.713 -1.733 0.534 1.00 94.31 100 MET A C 1
ATOM 822 O O . MET A 1 100 ? 3.030 -2.759 1.130 1.00 94.31 100 MET A O 1
ATOM 826 N N . VAL A 1 101 ? 2.596 -1.725 -0.790 1.00 93.00 101 VAL A N 1
ATOM 827 C CA . VAL A 1 101 ? 2.836 -2.932 -1.590 1.00 93.00 101 VAL A CA 1
ATOM 828 C C . VAL A 1 101 ? 4.294 -3.390 -1.487 1.00 93.00 101 VAL A C 1
ATOM 830 O O . VAL A 1 101 ? 4.544 -4.576 -1.272 1.00 93.00 101 VAL A O 1
ATOM 833 N N . ILE A 1 102 ? 5.259 -2.471 -1.542 1.00 87.00 102 ILE A N 1
ATOM 834 C CA . ILE A 1 102 ? 6.684 -2.807 -1.406 1.00 87.00 102 ILE A CA 1
ATOM 835 C C . ILE A 1 102 ? 6.961 -3.447 -0.039 1.00 87.00 102 ILE A C 1
ATOM 837 O O . ILE A 1 102 ? 7.533 -4.534 0.036 1.00 87.00 102 ILE A O 1
ATOM 841 N N . LEU A 1 103 ? 6.523 -2.805 1.048 1.00 85.06 103 LEU A N 1
ATOM 842 C CA . LEU A 1 103 ? 6.817 -3.264 2.408 1.00 85.06 103 LEU A CA 1
ATOM 843 C C . LEU A 1 103 ? 6.089 -4.563 2.766 1.00 85.06 103 LEU A C 1
ATOM 845 O O . LEU A 1 103 ? 6.663 -5.435 3.419 1.00 85.06 103 LEU A O 1
ATOM 849 N N . PHE A 1 104 ? 4.827 -4.696 2.359 1.00 87.88 104 PHE A N 1
ATOM 850 C CA . PHE A 1 104 ? 3.954 -5.760 2.848 1.00 87.88 104 PHE A CA 1
ATOM 851 C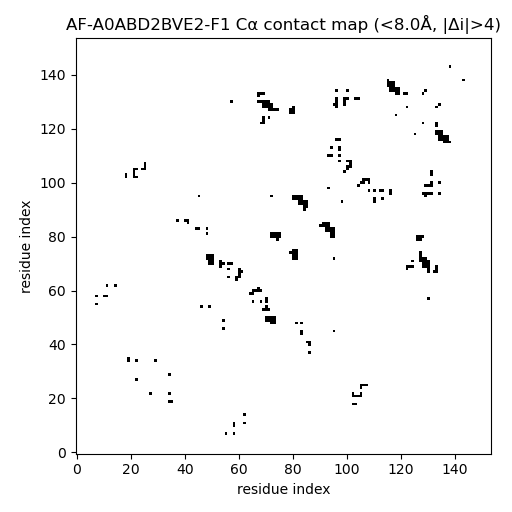 C . PHE A 1 104 ? 3.721 -6.878 1.838 1.00 87.88 104 PHE A C 1
ATOM 853 O O . PHE A 1 104 ? 3.424 -7.992 2.255 1.00 87.88 104 PHE A O 1
ATOM 860 N N . LYS A 1 105 ? 3.892 -6.643 0.536 1.00 86.25 105 LYS A N 1
ATOM 861 C CA . LYS A 1 105 ? 3.801 -7.694 -0.493 1.00 86.25 105 LYS A CA 1
ATOM 862 C C . LYS A 1 105 ? 5.156 -8.093 -1.075 1.00 86.25 105 LYS A C 1
ATOM 864 O O . LYS A 1 105 ? 5.213 -9.085 -1.791 1.00 86.25 105 LYS A O 1
ATOM 869 N N . ALA A 1 106 ? 6.234 -7.381 -0.731 1.00 84.62 106 ALA A N 1
ATOM 870 C CA . ALA A 1 106 ? 7.585 -7.633 -1.239 1.00 84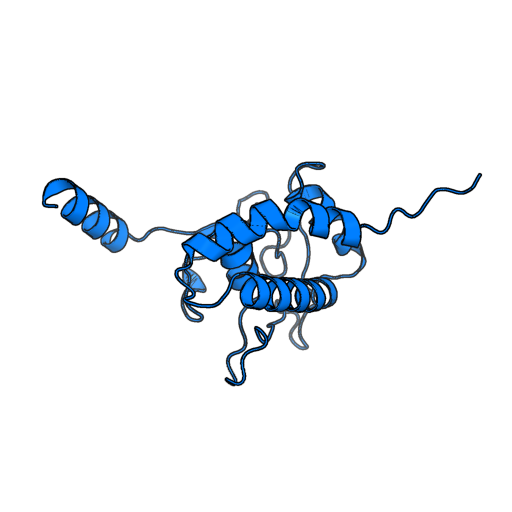.62 106 ALA A CA 1
ATOM 871 C C . ALA A 1 106 ? 7.690 -7.549 -2.774 1.00 84.62 106 ALA A C 1
ATOM 873 O O . ALA A 1 106 ? 8.514 -8.231 -3.380 1.00 84.62 106 ALA A O 1
ATOM 874 N N . ILE A 1 107 ? 6.844 -6.728 -3.403 1.00 84.50 107 ILE A N 1
ATOM 875 C CA . ILE A 1 107 ? 6.856 -6.520 -4.853 1.00 84.50 107 ILE A CA 1
ATOM 876 C C . ILE A 1 107 ? 7.749 -5.305 -5.143 1.00 84.50 107 ILE A C 1
ATOM 878 O O . ILE A 1 107 ? 7.483 -4.229 -4.599 1.00 84.50 107 ILE A O 1
ATOM 882 N N . PRO A 1 108 ? 8.809 -5.450 -5.957 1.00 83.06 108 PRO A N 1
ATOM 883 C CA . PRO A 1 108 ? 9.741 -4.368 -6.249 1.00 83.06 108 PRO A CA 1
ATOM 884 C C . PRO A 1 108 ? 9.121 -3.397 -7.261 1.00 83.06 108 PRO A C 1
ATOM 886 O O . PRO A 1 108 ? 9.241 -3.587 -8.466 1.00 83.06 108 PRO A O 1
ATOM 889 N N . LEU A 1 109 ? 8.428 -2.377 -6.757 1.00 86.44 109 LEU A N 1
ATOM 890 C CA . LEU A 1 109 ? 7.840 -1.308 -7.566 1.00 86.44 109 LEU A CA 1
ATOM 891 C C . LEU A 1 109 ? 8.724 -0.059 -7.575 1.00 86.44 109 LEU A C 1
ATOM 893 O O . LEU A 1 109 ? 9.397 0.262 -6.591 1.00 86.44 109 LEU A O 1
ATOM 897 N N . GLU A 1 110 ? 8.656 0.685 -8.669 1.00 87.00 110 GLU A N 1
ATOM 898 C CA . GLU A 1 110 ? 9.264 1.997 -8.836 1.00 87.00 110 GLU A CA 1
ATOM 899 C C . GLU A 1 110 ? 8.288 3.134 -8.502 1.00 87.00 110 GLU A C 1
ATOM 901 O O . GLU A 1 110 ? 7.076 2.954 -8.384 1.00 87.00 110 GLU A O 1
ATOM 906 N N . SER A 1 111 ? 8.805 4.358 -8.352 1.00 86.00 111 SER A N 1
ATOM 907 C CA . SER A 1 111 ? 7.976 5.525 -8.011 1.00 86.00 111 SER A CA 1
ATOM 908 C C . SER A 1 111 ? 6.966 5.885 -9.102 1.00 86.00 111 SER A C 1
ATOM 910 O O . SER A 1 111 ? 6.007 6.609 -8.837 1.00 86.00 111 SER A O 1
ATOM 912 N N . THR A 1 112 ? 7.213 5.413 -10.323 1.00 89.19 112 THR A N 1
ATOM 913 C CA . THR A 1 112 ? 6.377 5.616 -11.504 1.00 89.19 112 THR A CA 1
ATOM 914 C C . THR A 1 112 ? 5.342 4.524 -11.703 1.00 89.19 112 THR A C 1
ATOM 916 O O . THR A 1 112 ? 4.433 4.768 -12.467 1.00 89.19 112 THR A O 1
ATOM 919 N N . ASP A 1 113 ? 5.401 3.395 -10.989 1.00 91.62 113 ASP A N 1
ATOM 920 C CA . ASP A 1 113 ? 4.505 2.236 -11.167 1.00 91.62 113 ASP A CA 1
ATOM 921 C C . ASP A 1 113 ? 3.078 2.447 -10.613 1.00 91.62 113 ASP A C 1
ATOM 923 O O . ASP A 1 113 ? 2.354 1.502 -10.288 1.00 91.62 113 ASP A O 1
ATOM 927 N N . GLY A 1 114 ? 2.653 3.696 -10.435 1.00 92.56 114 GLY A N 1
ATOM 928 C CA . GLY A 1 114 ? 1.412 4.025 -9.742 1.00 92.56 114 GLY A CA 1
ATOM 929 C C . GLY A 1 114 ? 0.156 3.503 -10.444 1.00 92.56 114 GLY A C 1
ATOM 930 O O . GLY A 1 114 ? -0.835 3.205 -9.775 1.00 92.56 114 GLY A O 1
ATOM 931 N N . GLU A 1 115 ? 0.199 3.392 -11.765 1.00 93.38 115 GLU A N 1
ATO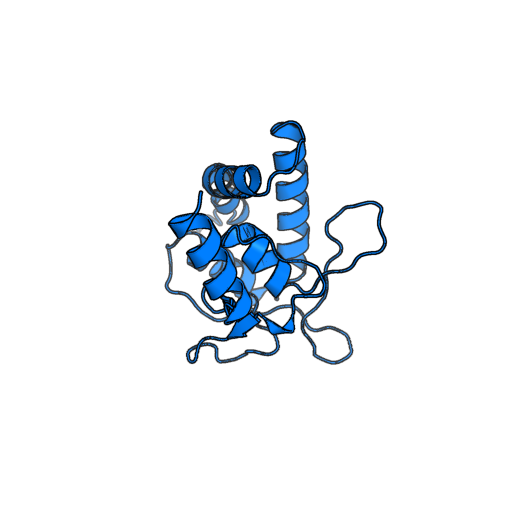M 932 C CA . GLU A 1 115 ? -0.860 2.876 -12.631 1.00 93.38 115 GLU A CA 1
ATOM 933 C C . GLU A 1 115 ? -0.974 1.350 -12.614 1.00 93.38 115 GLU A C 1
ATOM 935 O O . GLU A 1 115 ? -1.989 0.817 -13.048 1.00 93.38 115 GLU A O 1
ATOM 940 N N . ARG A 1 116 ? 0.037 0.640 -12.097 1.00 93.50 116 ARG A N 1
ATOM 941 C CA . ARG A 1 116 ? -0.021 -0.818 -11.908 1.00 93.50 116 ARG A CA 1
ATOM 942 C C . ARG A 1 116 ? -0.819 -1.207 -10.666 1.00 93.50 116 ARG A C 1
ATOM 944 O O . ARG A 1 116 ? -1.057 -2.388 -10.440 1.00 93.50 116 ARG A O 1
ATOM 951 N N . LEU A 1 117 ? -1.176 -0.240 -9.818 1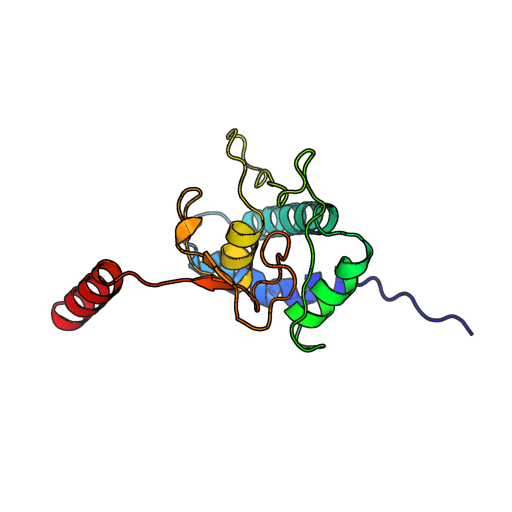.00 96.00 117 LEU A N 1
ATOM 952 C CA . LEU A 1 117 ? -1.932 -0.499 -8.600 1.00 96.00 117 LEU A CA 1
ATOM 953 C C . LEU A 1 117 ? -3.428 -0.349 -8.842 1.00 96.00 117 LEU A C 1
ATOM 955 O O . LEU A 1 117 ? -3.910 0.729 -9.185 1.00 96.00 117 LEU A O 1
ATOM 959 N N . GLU A 1 118 ? -4.159 -1.411 -8.545 1.00 96.62 118 GLU A N 1
ATOM 960 C CA . GLU A 1 118 ? -5.616 -1.457 -8.609 1.00 96.62 118 GLU A CA 1
ATOM 961 C C . GLU A 1 118 ? -6.191 -1.684 -7.213 1.00 96.62 118 GLU A C 1
ATOM 963 O O . GLU A 1 118 ? -5.544 -2.272 -6.345 1.00 96.62 118 GLU A O 1
ATOM 968 N N . LYS A 1 119 ? -7.412 -1.207 -6.964 1.00 96.56 119 LYS A N 1
ATOM 969 C CA . LYS A 1 119 ? -8.116 -1.478 -5.707 1.00 96.56 119 LYS A CA 1
ATOM 970 C C . LYS A 1 119 ? -9.041 -2.669 -5.884 1.00 96.56 119 LYS A C 1
ATOM 972 O O . LYS A 1 119 ? -9.644 -2.822 -6.941 1.00 96.56 119 LYS A O 1
ATOM 977 N N . THR A 1 120 ? -9.159 -3.497 -4.852 1.00 95.88 120 THR A N 1
ATOM 978 C CA . THR A 1 120 ? -10.154 -4.575 -4.858 1.00 95.88 120 THR A CA 1
ATOM 979 C C . THR A 1 120 ? -11.571 -3.994 -4.803 1.00 95.88 120 THR A C 1
ATOM 981 O O . THR A 1 120 ? -11.762 -2.849 -4.381 1.00 95.88 120 THR A O 1
ATOM 984 N N . ALA A 1 121 ? -12.571 -4.775 -5.217 1.00 95.69 121 ALA A N 1
ATOM 985 C CA . ALA A 1 121 ? -13.965 -4.329 -5.255 1.00 95.69 121 ALA A CA 1
ATOM 986 C C . ALA A 1 121 ? -14.526 -4.003 -3.856 1.00 95.69 121 ALA A C 1
ATOM 988 O O . ALA A 1 121 ? -15.415 -3.168 -3.716 1.00 95.69 121 ALA A O 1
ATOM 989 N N . GLU A 1 122 ? -13.969 -4.611 -2.807 1.00 94.69 122 GLU A N 1
ATOM 990 C CA . GLU A 1 122 ? -14.360 -4.426 -1.405 1.00 94.69 122 GLU A CA 1
ATOM 991 C C . GLU A 1 122 ? -13.800 -3.122 -0.805 1.00 94.69 122 GLU A C 1
ATOM 993 O O . GLU A 1 122 ? -14.154 -2.721 0.307 1.00 94.69 122 GLU A O 1
ATOM 998 N N . CYS A 1 123 ? -12.909 -2.432 -1.523 1.00 97.44 123 CYS A N 1
ATOM 999 C CA . CYS A 1 123 ? -12.323 -1.185 -1.063 1.00 97.44 123 CYS A CA 1
ATOM 1000 C C . CYS A 1 123 ? -13.303 -0.014 -1.234 1.00 97.44 123 CYS A C 1
ATOM 1002 O O . CYS A 1 123 ? -13.346 0.634 -2.277 1.00 97.44 123 CYS A O 1
ATOM 1004 N N . ALA A 1 124 ? -14.000 0.348 -0.157 1.00 97.44 124 ALA A N 1
ATOM 1005 C CA . ALA A 1 124 ? -14.967 1.451 -0.153 1.00 97.44 124 ALA A CA 1
ATOM 1006 C C . ALA A 1 124 ? -14.365 2.854 -0.398 1.00 97.44 124 ALA A C 1
ATOM 1008 O O . ALA A 1 124 ? -15.088 3.782 -0.748 1.00 97.44 124 ALA A O 1
ATOM 1009 N N . GLN A 1 125 ? -13.057 3.043 -0.182 1.00 97.62 125 GLN A N 1
ATOM 1010 C CA . GLN A 1 125 ? -12.390 4.355 -0.254 1.00 97.62 125 GLN A CA 1
ATOM 1011 C C . GLN A 1 125 ? -11.090 4.296 -1.078 1.00 97.62 125 GLN A C 1
ATOM 1013 O O . GLN A 1 125 ? -9.990 4.474 -0.539 1.00 97.62 125 GLN A O 1
ATOM 1018 N N . PRO A 1 126 ? -11.169 4.031 -2.395 1.00 96.88 126 PRO A N 1
ATOM 1019 C CA . PRO A 1 126 ? -10.000 3.754 -3.230 1.00 96.88 126 PRO A CA 1
ATOM 1020 C C . PRO A 1 126 ? -8.998 4.917 -3.299 1.00 96.88 126 PRO A C 1
ATOM 1022 O O . PRO A 1 126 ? -7.792 4.679 -3.341 1.00 96.88 126 PRO A O 1
ATOM 1025 N N . GLY A 1 127 ? -9.475 6.166 -3.237 1.00 97.06 127 GLY A N 1
ATOM 1026 C CA . GLY A 1 127 ? -8.633 7.364 -3.335 1.00 97.06 127 GLY A CA 1
ATOM 1027 C C . GLY A 1 127 ? -7.731 7.636 -2.126 1.00 97.06 127 GLY A C 1
ATOM 1028 O O . GLY A 1 127 ? -6.769 8.391 -2.258 1.00 97.06 127 GLY A O 1
ATOM 1029 N N . LEU A 1 128 ? -8.014 7.028 -0.966 1.00 98.25 128 LEU A N 1
ATOM 1030 C CA . LEU A 1 128 ? -7.279 7.253 0.290 1.00 98.25 128 LEU A CA 1
ATOM 1031 C C . LEU A 1 128 ? -6.816 5.967 0.978 1.00 98.25 128 LEU A C 1
ATOM 1033 O O . LEU A 1 128 ? -5.968 6.031 1.866 1.00 98.25 128 LEU A O 1
ATOM 1037 N N . CYS A 1 129 ? -7.349 4.804 0.602 1.00 98.25 129 CYS A N 1
ATOM 1038 C CA . CYS A 1 129 ? -7.025 3.557 1.277 1.00 98.25 129 CYS A CA 1
ATOM 1039 C C . CYS A 1 129 ? -5.569 3.134 1.038 1.00 98.25 129 CYS A C 1
ATOM 1041 O O . CYS A 1 129 ? -5.101 3.086 -0.097 1.00 98.25 129 CYS A O 1
ATOM 1043 N N . VAL A 1 130 ? -4.871 2.759 2.103 1.00 97.44 130 VAL A N 1
ATOM 1044 C CA . VAL A 1 130 ? -3.477 2.299 2.095 1.00 97.44 130 VAL A CA 1
ATOM 1045 C C . VAL A 1 130 ? -3.327 0.861 2.604 1.00 97.44 130 VAL A C 1
ATOM 1047 O O . VAL A 1 130 ? -2.213 0.390 2.782 1.00 97.44 130 VAL A O 1
ATOM 1050 N N . ASN A 1 131 ? -4.420 0.129 2.840 1.00 96.44 131 ASN A N 1
ATOM 1051 C CA . ASN A 1 131 ? -4.316 -1.271 3.254 1.00 96.44 131 ASN A CA 1
ATOM 1052 C C . ASN A 1 131 ? -3.748 -2.123 2.094 1.00 96.44 131 ASN A C 1
ATOM 1054 O O . ASN A 1 131 ? -4.389 -2.178 1.041 1.00 96.44 131 ASN A O 1
ATOM 1058 N N . PRO A 1 132 ? -2.593 -2.806 2.242 1.00 95.38 132 PRO A N 1
ATOM 1059 C CA . PRO A 1 132 ? -2.005 -3.613 1.168 1.00 95.38 132 PRO A CA 1
ATOM 1060 C C . PRO A 1 132 ? -2.897 -4.772 0.710 1.00 95.38 132 PRO A C 1
ATOM 1062 O O . PRO A 1 132 ? -2.779 -5.206 -0.434 1.00 95.38 132 PRO A O 1
ATOM 1065 N N . TYR A 1 133 ? -3.810 -5.259 1.554 1.00 95.44 133 TYR A N 1
ATOM 1066 C CA . TYR A 1 133 ? -4.769 -6.298 1.168 1.00 95.44 133 TYR A CA 1
ATOM 1067 C C . TYR A 1 133 ? -5.901 -5.781 0.272 1.00 95.44 133 TYR A C 1
ATOM 1069 O O . TYR A 1 133 ? -6.548 -6.578 -0.390 1.00 95.44 133 TYR A O 1
ATOM 1077 N N . HIS A 1 134 ? -6.101 -4.463 0.191 1.00 97.56 134 HIS A N 1
ATOM 1078 C CA . HIS A 1 134 ? -7.044 -3.822 -0.734 1.00 97.56 134 HIS A CA 1
ATOM 1079 C C . HIS A 1 134 ? -6.370 -3.339 -2.026 1.00 97.56 134 HIS A C 1
ATOM 1081 O O . HIS A 1 134 ? -6.972 -2.580 -2.784 1.00 97.56 134 HIS A O 1
ATOM 1087 N N . ILE A 1 135 ? -5.106 -3.701 -2.261 1.00 97.25 135 ILE A N 1
ATOM 1088 C CA . ILE A 1 135 ? -4.322 -3.236 -3.407 1.00 97.25 135 ILE A CA 1
ATOM 1089 C C . ILE A 1 135 ? -3.843 -4.437 -4.210 1.00 97.25 135 ILE A C 1
ATOM 1091 O O . ILE A 1 135 ? -3.046 -5.221 -3.705 1.00 97.25 135 ILE A O 1
ATOM 1095 N N . ASN A 1 136 ? -4.252 -4.554 -5.463 1.00 95.12 136 ASN A N 1
ATOM 1096 C CA . ASN A 1 136 ? -3.707 -5.512 -6.415 1.00 95.12 136 ASN A CA 1
ATOM 1097 C C . ASN A 1 136 ? -2.617 -4.857 -7.264 1.00 95.12 136 ASN A C 1
ATOM 1099 O O . ASN A 1 136 ? -2.622 -3.644 -7.465 1.00 95.12 136 ASN A O 1
ATOM 1103 N N . VAL A 1 137 ? -1.669 -5.668 -7.729 1.00 93.44 137 VAL A N 1
ATOM 1104 C CA . VAL A 1 137 ? -0.672 -5.246 -8.715 1.00 93.44 137 VAL A CA 1
ATOM 1105 C C . VAL A 1 137 ? -1.041 -5.918 -10.023 1.00 93.44 137 VAL A C 1
ATOM 1107 O O . VAL A 1 137 ? -1.035 -7.148 -10.088 1.00 93.44 137 VAL A O 1
ATOM 1110 N N . SER A 1 138 ? -1.379 -5.132 -11.038 1.00 90.44 138 SER A N 1
ATOM 1111 C CA . SER A 1 138 ? -1.601 -5.657 -12.375 1.00 90.44 138 SER A CA 1
ATOM 1112 C C . SER A 1 138 ? -0.268 -6.068 -12.994 1.00 90.44 138 SER A C 1
ATOM 1114 O O . SER A 1 138 ? 0.761 -5.390 -12.872 1.00 90.44 138 SER A O 1
ATOM 1116 N N . VAL A 1 139 ? -0.285 -7.235 -13.632 1.00 81.31 139 VAL A N 1
ATOM 1117 C CA . VAL A 1 139 ? 0.849 -7.754 -14.391 1.00 81.31 139 VAL A CA 1
ATOM 1118 C C . VAL A 1 139 ? 0.550 -7.501 -15.857 1.00 81.31 139 VAL A C 1
ATOM 1120 O O . VAL A 1 139 ? -0.519 -7.875 -16.338 1.00 81.31 139 VAL A O 1
ATOM 1123 N N . ARG A 1 140 ? 1.457 -6.824 -16.562 1.00 78.62 140 ARG A N 1
ATOM 1124 C CA . ARG A 1 140 ? 1.251 -6.538 -17.983 1.00 78.62 140 ARG A CA 1
ATOM 1125 C C . ARG A 1 140 ? 1.540 -7.786 -18.809 1.00 78.62 140 ARG A C 1
ATOM 1127 O O . ARG A 1 140 ? 2.351 -8.623 -18.420 1.00 78.62 140 ARG A O 1
ATOM 1134 N N . GLU A 1 141 ? 0.928 -7.875 -19.985 1.00 78.00 141 GLU A N 1
ATOM 1135 C CA . GLU A 1 141 ? 1.167 -8.976 -20.929 1.00 78.00 141 GLU A CA 1
ATOM 1136 C C . GLU A 1 141 ? 2.655 -9.141 -21.258 1.00 78.00 141 GLU A C 1
ATOM 1138 O O . GLU A 1 141 ? 3.150 -10.262 -21.328 1.00 78.00 141 GLU A O 1
ATOM 1143 N N . LEU A 1 142 ? 3.388 -8.028 -21.375 1.00 74.50 142 LEU A N 1
ATOM 1144 C CA . LEU A 1 142 ? 4.833 -8.043 -21.595 1.00 74.50 142 LEU A CA 1
ATOM 1145 C C . LEU A 1 142 ? 5.599 -8.663 -20.417 1.00 74.50 142 LEU A C 1
ATOM 1147 O O . LEU A 1 142 ? 6.520 -9.444 -20.641 1.00 74.50 142 LEU A O 1
ATOM 1151 N N . ASP A 1 143 ? 5.208 -8.359 -19.176 1.00 79.38 143 ASP A N 1
ATOM 1152 C CA . ASP A 1 143 ? 5.826 -8.949 -17.982 1.00 79.38 143 ASP A CA 1
ATOM 1153 C C . ASP A 1 143 ? 5.569 -10.464 -17.940 1.00 79.38 143 ASP A C 1
ATOM 1155 O O . ASP A 1 143 ? 6.479 -11.244 -17.655 1.00 79.38 143 ASP A O 1
ATOM 1159 N N . LEU A 1 144 ? 4.343 -10.887 -18.283 1.00 79.88 144 LEU A N 1
ATOM 1160 C CA . LEU A 1 144 ? 3.968 -12.300 -18.419 1.00 79.88 144 LEU A CA 1
ATOM 1161 C C . LEU A 1 144 ? 4.799 -13.000 -19.501 1.00 79.88 144 LEU A C 1
ATOM 1163 O O . LEU A 1 144 ? 5.330 -14.086 -19.272 1.00 79.88 144 LEU A O 1
ATOM 1167 N N . TYR A 1 145 ? 4.921 -12.374 -20.673 1.00 82.19 145 TYR A N 1
ATOM 1168 C CA . TYR A 1 145 ? 5.703 -12.896 -21.787 1.00 82.19 145 TYR A CA 1
ATOM 1169 C C . TYR A 1 145 ? 7.171 -13.073 -21.400 1.00 82.19 145 TYR A C 1
ATOM 1171 O O . TYR A 1 145 ? 7.729 -14.146 -21.612 1.00 82.19 145 TYR A O 1
ATOM 1179 N N . LEU A 1 146 ? 7.790 -12.058 -20.788 1.00 83.62 146 LEU A N 1
ATOM 1180 C CA . LEU A 1 146 ? 9.191 -12.118 -20.371 1.00 83.62 146 LEU A CA 1
ATOM 1181 C C . LEU A 1 146 ? 9.421 -13.192 -19.303 1.00 83.62 146 LEU A C 1
ATOM 1183 O O . LEU A 1 146 ? 10.388 -13.945 -19.404 1.00 83.62 146 LEU A O 1
ATOM 1187 N N . ALA A 1 147 ? 8.526 -13.312 -18.318 1.00 81.94 147 ALA A N 1
ATOM 1188 C CA . ALA A 1 147 ? 8.602 -14.368 -17.311 1.00 81.94 147 ALA A CA 1
ATOM 1189 C C . ALA A 1 147 ? 8.528 -15.769 -17.945 1.00 81.94 147 ALA A C 1
ATOM 1191 O O . ALA A 1 147 ? 9.345 -16.639 -17.629 1.00 81.94 147 ALA A O 1
ATOM 1192 N N . ASN A 1 148 ? 7.598 -15.973 -18.882 1.00 81.81 148 ASN A N 1
ATOM 1193 C CA . ASN A 1 148 ? 7.466 -17.228 -19.622 1.00 81.81 148 ASN A CA 1
ATOM 1194 C C . ASN A 1 148 ? 8.676 -17.506 -20.521 1.00 81.81 148 ASN A C 1
ATOM 1196 O O . ASN A 1 148 ? 9.145 -18.642 -20.574 1.00 81.81 148 ASN A O 1
ATOM 1200 N N . PHE A 1 149 ? 9.210 -16.493 -21.204 1.00 88.19 149 PHE A N 1
ATOM 1201 C CA . PHE A 1 149 ? 10.393 -16.625 -22.053 1.00 88.19 149 PHE A CA 1
ATOM 1202 C C . PHE A 1 149 ? 11.617 -17.057 -21.238 1.00 88.19 149 PHE A C 1
ATOM 1204 O O . PHE A 1 149 ? 12.260 -18.043 -21.583 1.00 88.19 149 PHE A O 1
ATOM 1211 N N . ILE A 1 150 ? 11.884 -16.386 -20.110 1.00 88.31 150 ILE A N 1
ATOM 1212 C CA . ILE A 1 150 ? 12.986 -16.739 -19.201 1.00 88.31 150 ILE A CA 1
ATOM 1213 C C . ILE A 1 150 ? 12.815 -18.165 -18.667 1.00 88.31 150 ILE A C 1
ATOM 1215 O O . ILE A 1 150 ? 13.778 -18.914 -18.626 1.00 88.31 150 ILE A O 1
ATOM 1219 N N . THR A 1 151 ? 11.597 -18.558 -18.291 1.00 82.50 151 THR A N 1
ATOM 1220 C CA . THR A 1 151 ? 11.331 -19.896 -17.728 1.00 82.50 151 THR A CA 1
ATOM 1221 C C . THR A 1 151 ? 11.424 -21.010 -18.775 1.00 82.50 151 THR A C 1
ATOM 1223 O O . THR A 1 151 ? 11.728 -22.148 -18.441 1.00 82.50 151 THR A O 1
ATOM 1226 N N . SER A 1 152 ? 11.142 -20.706 -20.044 1.00 78.56 152 SER A N 1
ATOM 1227 C CA . SER A 1 152 ? 11.203 -21.688 -21.136 1.00 78.56 152 SER A CA 1
ATOM 1228 C C . SER A 1 152 ? 12.589 -21.817 -21.772 1.00 78.56 152 SER A C 1
ATOM 1230 O O . SER A 1 152 ? 12.833 -22.810 -22.452 1.00 78.56 152 SER A O 1
ATOM 1232 N N . HIS A 1 153 ? 13.480 -20.841 -21.570 1.00 73.31 153 HIS A N 1
ATOM 1233 C CA . HIS A 1 153 ? 14.787 -20.765 -22.239 1.00 73.31 153 HIS A CA 1
ATOM 1234 C C . HIS A 1 153 ? 15.977 -20.520 -21.286 1.00 73.31 153 HIS A C 1
ATOM 1236 O O . HIS A 1 153 ? 17.083 -20.265 -21.766 1.00 73.31 153 HIS A O 1
ATOM 1242 N N . GLY A 1 154 ? 15.770 -20.562 -19.966 1.00 52.69 154 GLY A N 1
ATOM 1243 C CA . GLY A 1 154 ? 16.800 -20.411 -18.928 1.00 52.69 154 GLY A CA 1
ATOM 1244 C C . GLY A 1 154 ? 16.970 -21.678 -18.109 1.00 52.69 154 GLY A C 1
ATOM 1245 O O . GLY A 1 154 ? 18.136 -21.989 -17.781 1.00 52.69 154 GLY A O 1
#

Sequence (154 aa):
MEIGKTNSAIHLSENHQCFLFRLDKLKINEKLEVKQKWASRLLGKLRKDITQEYREDFVLSITGKRPAMCVLSNPDQKGKMRRIDCLRQADKVWRLDLVMVILFKAIPLESTDGERLEKTAECAQPGLCVNPYHINVSVRELDLYLANFITSHG

Secondary structure (DSSP, 8-state):
-------HHHHHHHTHHHHHHHHHTTT--S-HHHHHHHHHHHHHHHHHHB-GGGHHHHHHHHTTSS-----BBPB-TTSSBPEEE-SSSS--EEEHHHHHHHHHH-----TTGGGGEEE-TT-S-TTTB--GGGEEEPPPHHHHHHHHHHHHH-

Foldseek 3Di:
DDDDPPPLLVLVVVCVVVLLVLVVLLPPPDDSVVVSVLVSVQVVVLLVQWDVVCSNVLSCCLVVVDPDDFTFGDADPVRAADWDDSPDPDPDTAGLLVVLCCRRVSDNDDRPQPVQKDFDPRHPCRRTGNRNVRIDGHDDPVNVVVVVVVVVPD

Nearest PDB structures (foldseek):
  7qqd-assembly2_B  TM=9.467E-01  e=5.061E-16  Homo sapiens

Organism: Vespula maculifrons (NCBI:txid7453)